Protein AF-A0A9D2DV26-F1 (afdb_monomer_lite)

Sequence (61 aa):
MATSSILTNVVIRDSKKAEVFADALEASSRDPKRKPSAPTIPILCDADAIRSFLVKKGQKQ

Radius of gyration: 21.51 Å; chains: 1; bounding box: 48×29×48 Å

pLDDT: mean 79.4, std 11.17, range [46.19, 94.0]

Foldseek 3Di:
DDPDDPDDDDDDPDPVVVVVVVVVVVVVVPPPDPDPPDPDDDDDPDPVVVVVVVVVVVPDD

Organism: NCBI:txid2838488

Secondary structure (DSSP, 8-state):
-----TT-------HHHHHHHHHHHHHHHTS-----SSPPPP---SHHHHHHHHHHHHT--

Structure (mmCIF, N/CA/C/O backbone):
data_AF-A0A9D2DV26-F1
#
_entry.id   AF-A0A9D2DV26-F1
#
loop_
_atom_site.group_PDB
_atom_site.id
_atom_site.type_symbol
_atom_site.label_atom_id
_atom_site.label_alt_id
_atom_site.label_comp_id
_atom_site.label_asym_id
_atom_site.label_entity_id
_atom_site.label_seq_id
_atom_site.pdbx_PDB_ins_code
_atom_site.Cartn_x
_atom_site.Cartn_y
_atom_site.Cartn_z
_atom_site.occupancy
_atom_site.B_iso_or_equiv
_atom_site.auth_seq_id
_atom_site.auth_comp_id
_atom_site.auth_asym_id
_atom_site.auth_atom_id
_atom_site.pdbx_PDB_model_num
ATOM 1 N N . MET A 1 1 ? 10.174 -18.072 12.072 1.00 52.12 1 MET A N 1
ATOM 2 C CA . MET A 1 1 ? 9.049 -18.132 11.115 1.00 52.12 1 MET A CA 1
ATOM 3 C C . MET A 1 1 ? 7.854 -17.455 11.761 1.00 52.12 1 MET A C 1
ATOM 5 O O . MET A 1 1 ? 7.338 -17.993 12.729 1.00 52.12 1 MET A O 1
ATOM 9 N N . ALA A 1 2 ? 7.477 -16.255 11.317 1.00 61.59 2 ALA A N 1
ATOM 10 C CA . ALA A 1 2 ? 6.276 -15.592 11.819 1.00 61.59 2 ALA A CA 1
ATOM 11 C C . ALA A 1 2 ? 5.058 -16.172 11.090 1.00 61.59 2 ALA A C 1
ATOM 13 O O . ALA A 1 2 ? 4.924 -16.011 9.882 1.00 61.59 2 ALA A O 1
ATOM 14 N N . THR A 1 3 ? 4.188 -16.869 11.813 1.00 61.19 3 THR A N 1
ATOM 15 C CA . THR A 1 3 ? 2.899 -17.372 11.315 1.00 61.19 3 THR A CA 1
ATOM 16 C C . THR A 1 3 ? 1.801 -16.333 11.535 1.00 61.19 3 THR A C 1
ATOM 18 O O . THR A 1 3 ? 0.719 -16.649 12.025 1.00 61.19 3 THR A O 1
ATOM 21 N N . SER A 1 4 ? 2.073 -15.060 11.251 1.00 64.19 4 SER A N 1
ATOM 22 C CA . SER A 1 4 ? 1.018 -14.050 11.246 1.00 64.19 4 SER A CA 1
ATOM 23 C C . SER A 1 4 ? 0.246 -14.192 9.939 1.00 64.19 4 SER A C 1
ATOM 25 O O . SER A 1 4 ? 0.790 -13.941 8.8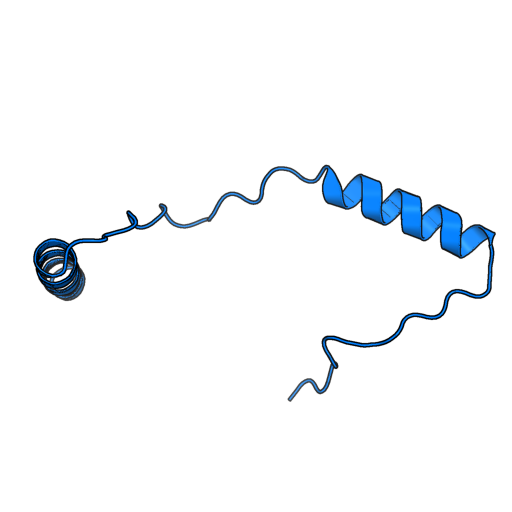64 1.00 64.19 4 SER A O 1
ATOM 27 N N . SER A 1 5 ? -1.006 -14.639 10.028 1.00 66.31 5 SER A N 1
ATOM 28 C CA . SER A 1 5 ? -1.902 -14.687 8.874 1.00 66.31 5 SER A CA 1
ATOM 29 C C . SER A 1 5 ? -2.178 -13.265 8.389 1.00 66.31 5 SER A C 1
ATOM 31 O O . SER A 1 5 ? -2.560 -12.403 9.173 1.00 66.31 5 SER A O 1
ATOM 33 N N . ILE A 1 6 ? -2.003 -13.024 7.090 1.00 68.75 6 ILE A N 1
ATOM 34 C CA . ILE A 1 6 ? -2.335 -11.743 6.447 1.00 68.75 6 ILE A CA 1
ATOM 35 C C . ILE A 1 6 ? -3.845 -11.448 6.511 1.00 68.75 6 ILE A C 1
ATOM 37 O O . ILE A 1 6 ? -4.250 -10.294 6.430 1.00 68.75 6 ILE A O 1
ATOM 41 N N . LEU A 1 7 ? -4.672 -12.484 6.694 1.00 63.28 7 LEU A N 1
ATOM 42 C CA . LEU A 1 7 ? -6.132 -12.399 6.750 1.00 63.28 7 LEU A CA 1
ATOM 43 C C . LEU A 1 7 ? -6.655 -12.714 8.158 1.00 63.28 7 LEU A C 1
ATOM 45 O O . LEU A 1 7 ? -7.524 -13.567 8.335 1.00 63.28 7 LEU A O 1
ATOM 49 N N . THR A 1 8 ? -6.102 -12.087 9.196 1.00 75.25 8 THR A N 1
ATOM 50 C CA . THR A 1 8 ? -6.713 -12.173 10.529 1.00 75.25 8 THR A CA 1
ATOM 51 C C . THR A 1 8 ? -7.982 -11.331 10.577 1.00 75.25 8 THR A C 1
ATOM 53 O O . THR A 1 8 ? -7.923 -10.111 10.436 1.00 75.25 8 THR A O 1
ATOM 56 N N . ASN A 1 9 ? -9.123 -11.973 10.826 1.00 79.31 9 ASN A N 1
ATOM 57 C CA . ASN A 1 9 ? -10.382 -11.282 11.085 1.00 79.31 9 ASN A CA 1
ATOM 58 C C . ASN A 1 9 ? -10.302 -10.529 12.419 1.00 79.31 9 ASN A C 1
ATOM 60 O O . ASN A 1 9 ? -10.215 -11.145 13.483 1.00 79.31 9 ASN A O 1
ATOM 64 N N . VAL A 1 10 ? -10.355 -9.199 12.366 1.00 78.44 10 VAL A N 1
ATOM 65 C CA . VAL A 1 10 ? -10.404 -8.342 13.555 1.00 78.44 10 VAL A CA 1
ATOM 66 C C . VAL A 1 10 ? -11.867 -8.049 13.877 1.00 78.44 10 VAL A C 1
ATOM 68 O O . VAL A 1 10 ? -12.532 -7.304 13.165 1.00 78.44 10 VAL A O 1
ATOM 71 N N . VAL A 1 11 ? -12.384 -8.654 14.948 1.00 86.31 11 VAL A N 1
ATOM 72 C CA . VAL A 1 11 ? -13.753 -8.408 15.423 1.00 86.31 11 VAL A CA 1
ATOM 73 C C . VAL A 1 11 ? -13.716 -7.350 16.521 1.00 86.31 11 VAL A C 1
ATOM 75 O O . VAL A 1 11 ? -13.270 -7.621 17.637 1.00 86.31 11 VAL A O 1
ATOM 78 N N . ILE A 1 12 ? -14.213 -6.151 16.222 1.00 87.75 12 ILE A N 1
ATOM 79 C CA . ILE A 1 12 ? -14.350 -5.066 17.199 1.00 87.75 12 ILE A CA 1
ATOM 80 C C . ILE A 1 12 ? -15.793 -5.065 17.713 1.00 87.75 12 ILE A C 1
ATOM 82 O O . ILE A 1 12 ? -16.723 -4.813 16.957 1.00 87.75 12 ILE A O 1
ATOM 86 N N . ARG A 1 13 ? -15.985 -5.390 18.998 1.00 91.69 13 ARG A N 1
ATOM 87 C CA . ARG A 1 13 ? -17.317 -5.454 19.638 1.00 91.69 13 ARG A CA 1
ATOM 88 C C . ARG A 1 13 ? -17.746 -4.152 20.318 1.00 91.69 13 ARG A C 1
ATOM 90 O O . ARG A 1 13 ? -18.916 -3.986 20.627 1.00 91.69 13 ARG A O 1
ATOM 97 N N . ASP A 1 14 ? -16.792 -3.274 20.603 1.00 93.56 14 ASP A N 1
ATOM 98 C CA . ASP A 1 14 ? -17.005 -2.015 21.318 1.00 93.56 14 ASP A CA 1
ATOM 99 C C . ASP A 1 14 ? -17.165 -0.880 20.301 1.00 93.56 14 ASP A C 1
ATOM 101 O O . ASP A 1 14 ? -16.266 -0.659 19.484 1.00 93.56 14 ASP A O 1
ATOM 105 N N . SER A 1 15 ? -18.297 -0.174 20.348 1.00 87.50 15 SER A N 1
ATOM 106 C CA . SER A 1 15 ? -18.617 0.900 19.402 1.00 87.50 15 SER A CA 1
ATOM 107 C C . SER A 1 15 ? -17.586 2.024 19.447 1.00 87.50 15 SER A C 1
ATOM 109 O O . SER A 1 15 ? -17.141 2.488 18.401 1.00 87.50 15 S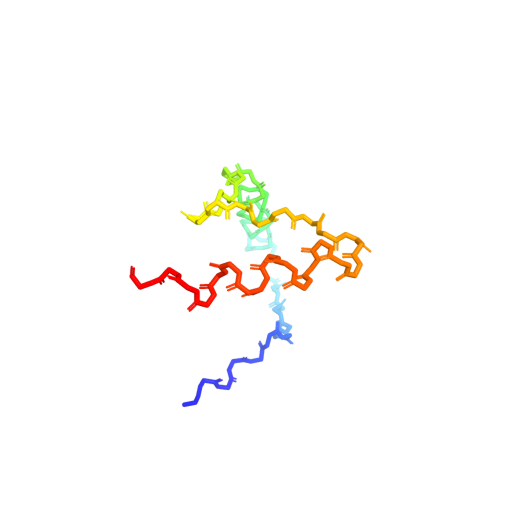ER A O 1
ATOM 111 N N . LYS A 1 16 ? -17.098 2.379 20.641 1.00 92.12 16 LYS A N 1
ATOM 112 C CA . LYS A 1 16 ? -16.098 3.441 20.802 1.00 92.12 16 LYS A CA 1
ATOM 113 C C . LYS A 1 16 ? -14.763 3.063 20.163 1.00 92.12 16 LYS A C 1
ATOM 115 O O . LYS A 1 16 ? -14.069 3.905 19.603 1.00 92.12 16 LYS A O 1
ATOM 120 N N . LYS A 1 17 ? -14.386 1.784 20.235 1.00 90.12 17 LYS A N 1
ATOM 121 C CA . LYS A 1 17 ? -13.158 1.290 19.592 1.00 90.12 17 LYS A CA 1
ATOM 122 C C . LYS A 1 17 ? -13.306 1.197 18.078 1.00 90.12 17 LYS A C 1
ATOM 124 O O . LYS A 1 17 ? -12.308 1.356 17.384 1.00 90.12 17 LYS A O 1
ATOM 129 N N . ALA A 1 18 ? -14.514 0.940 17.579 1.00 91.00 18 ALA A N 1
ATOM 130 C CA . ALA A 1 18 ? -14.784 0.905 16.147 1.00 91.00 18 ALA A CA 1
ATOM 131 C C . ALA A 1 18 ? -14.637 2.299 15.520 1.00 91.00 18 ALA A C 1
ATOM 133 O O . ALA A 1 18 ? -13.988 2.421 14.485 1.00 91.00 18 ALA A O 1
ATOM 134 N N . GLU A 1 19 ? -15.152 3.337 16.183 1.00 90.19 19 GLU A N 1
ATOM 135 C CA . GLU A 1 19 ? -14.998 4.735 15.752 1.00 90.19 19 GLU A CA 1
ATOM 136 C C . GLU A 1 19 ? -13.524 5.153 15.719 1.00 90.19 19 GLU A C 1
ATOM 138 O O . GLU A 1 19 ? -13.014 5.538 14.671 1.00 90.19 19 GLU A O 1
ATOM 143 N N . VAL A 1 20 ? -12.792 4.948 16.821 1.00 94.00 20 VAL A N 1
ATOM 144 C CA . VAL A 1 20 ? -11.356 5.280 16.895 1.00 94.00 20 VAL A CA 1
ATOM 145 C C . VAL A 1 20 ? -10.537 4.524 15.841 1.00 94.00 20 VAL A C 1
ATOM 147 O O . VAL A 1 20 ? -9.572 5.057 15.2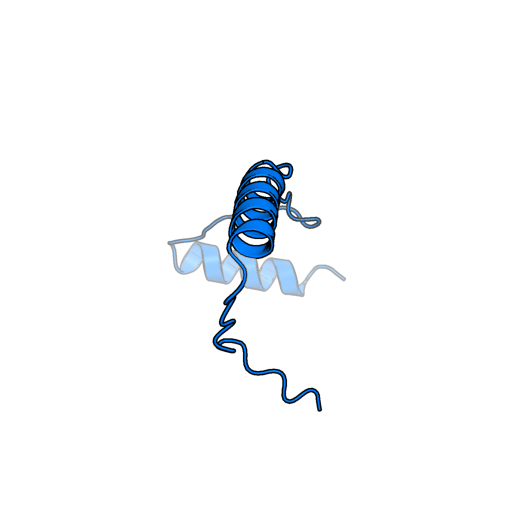94 1.00 94.00 20 VAL A O 1
ATOM 150 N N . PHE A 1 21 ? -10.902 3.275 15.545 1.00 90.12 21 PHE A N 1
ATOM 151 C CA . PHE A 1 21 ? -10.245 2.492 14.502 1.00 90.12 21 PHE A CA 1
ATOM 152 C C . PHE A 1 21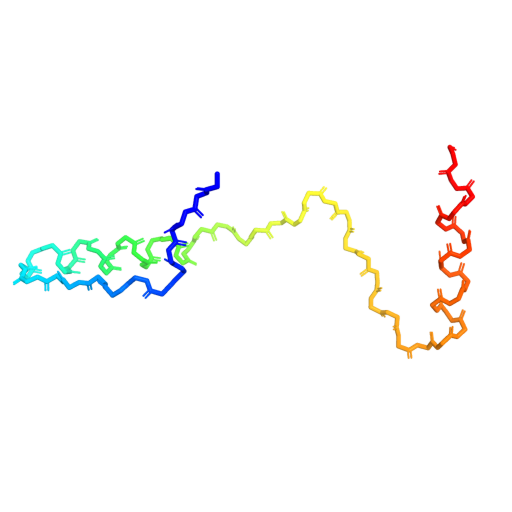 ? -10.526 3.044 13.098 1.00 90.12 21 PHE A C 1
ATOM 154 O O . PHE A 1 21 ? -9.603 3.129 12.289 1.00 90.12 21 PHE A O 1
ATOM 161 N N . ALA A 1 22 ? -11.768 3.440 12.814 1.00 90.00 22 ALA A N 1
ATOM 162 C CA . ALA A 1 22 ? -12.135 4.061 11.544 1.00 90.00 22 ALA A CA 1
ATOM 163 C C . ALA A 1 22 ? -11.394 5.391 11.334 1.00 90.00 22 ALA A C 1
ATOM 165 O O . ALA A 1 22 ? -10.800 5.594 10.274 1.00 90.00 22 ALA A O 1
ATOM 166 N N . ASP A 1 23 ? -11.329 6.232 12.367 1.00 91.44 23 ASP A N 1
ATOM 167 C CA . ASP A 1 23 ? -10.591 7.499 12.334 1.00 91.44 23 ASP A CA 1
ATOM 168 C C . ASP A 1 23 ? -9.093 7.274 12.077 1.00 91.44 23 ASP A C 1
ATOM 170 O O . ASP A 1 23 ? -8.471 7.971 11.272 1.00 91.44 23 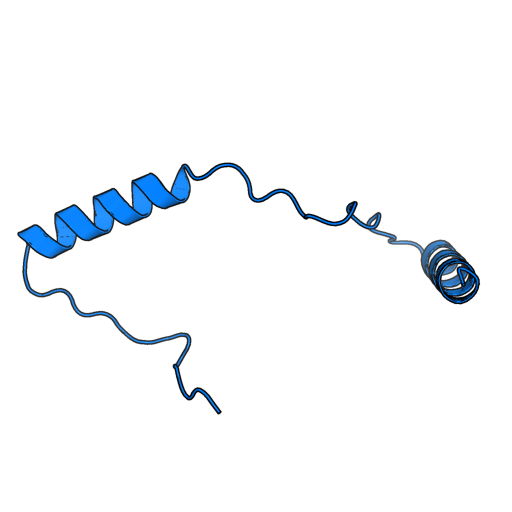ASP A O 1
ATOM 174 N N . ALA A 1 24 ? -8.502 6.265 12.724 1.00 89.69 24 ALA A N 1
ATOM 175 C CA . ALA A 1 24 ? -7.102 5.902 12.519 1.00 89.69 24 ALA A CA 1
ATOM 176 C C . ALA A 1 24 ? -6.831 5.393 11.092 1.00 89.69 24 ALA A C 1
ATOM 178 O O . ALA A 1 24 ? -5.789 5.713 10.514 1.00 89.69 24 ALA A O 1
ATOM 179 N N . LEU A 1 25 ? -7.759 4.628 10.506 1.00 88.69 25 LEU A N 1
ATOM 180 C CA . LEU A 1 25 ? -7.666 4.197 9.109 1.00 88.69 25 LEU A CA 1
ATOM 181 C C . LEU A 1 25 ? -7.748 5.379 8.145 1.00 88.69 25 LEU A C 1
ATOM 183 O O . LEU A 1 25 ? -6.962 5.452 7.200 1.00 88.69 25 LEU A O 1
ATOM 187 N N . GLU A 1 26 ? -8.666 6.315 8.384 1.00 88.38 26 GLU A N 1
ATOM 188 C CA . GLU A 1 26 ? -8.788 7.512 7.557 1.00 88.38 26 GLU A CA 1
ATOM 189 C C . GLU A 1 26 ? -7.531 8.387 7.659 1.00 88.38 26 GLU A C 1
ATOM 191 O O . GLU A 1 26 ? -7.014 8.854 6.640 1.00 88.38 26 GLU A O 1
ATOM 196 N N . ALA A 1 27 ? -6.986 8.552 8.866 1.00 88.50 27 ALA A N 1
ATOM 197 C CA . ALA A 1 27 ? -5.728 9.255 9.086 1.00 88.50 27 ALA A CA 1
ATOM 198 C C . ALA A 1 27 ? -4.563 8.576 8.349 1.00 88.50 27 ALA A C 1
ATOM 200 O O . ALA A 1 27 ? -3.812 9.260 7.655 1.00 88.50 27 ALA A O 1
ATOM 201 N N . SER A 1 28 ? -4.454 7.244 8.417 1.00 81.88 28 SER A N 1
ATOM 202 C CA . SER A 1 28 ? -3.399 6.516 7.703 1.00 81.88 28 SER A CA 1
ATOM 203 C C . SER A 1 28 ? -3.575 6.559 6.182 1.00 81.88 28 SER A C 1
ATOM 205 O O . SER A 1 28 ? -2.602 6.628 5.436 1.00 81.88 28 SER A O 1
ATOM 207 N N . SER A 1 29 ? -4.810 6.622 5.678 1.00 80.56 29 SER A N 1
ATOM 208 C CA . SER A 1 29 ? -5.043 6.835 4.244 1.00 80.56 29 SER A CA 1
ATOM 209 C C . SER A 1 29 ? -4.517 8.189 3.753 1.00 80.56 29 SER A C 1
ATOM 211 O O . SER A 1 29 ? -4.262 8.343 2.556 1.00 80.56 29 SER A O 1
ATOM 213 N N . ARG A 1 30 ? -4.393 9.175 4.646 1.00 80.50 30 ARG A N 1
ATOM 214 C CA . ARG A 1 30 ? -3.856 10.508 4.343 1.00 80.50 30 ARG A CA 1
ATOM 215 C C . ARG A 1 30 ? -2.336 10.576 4.497 1.00 80.50 30 ARG A C 1
ATOM 217 O O . ARG A 1 30 ? -1.762 11.623 4.189 1.00 80.50 30 ARG A O 1
ATOM 224 N 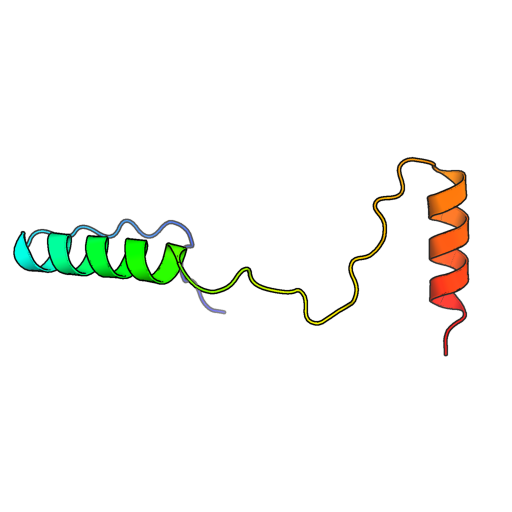N . ASP A 1 31 ? -1.687 9.491 4.929 1.00 73.31 31 ASP A N 1
ATOM 225 C CA . ASP A 1 31 ? -0.231 9.407 4.976 1.00 73.31 31 ASP A CA 1
ATOM 226 C C . ASP A 1 31 ? 0.360 9.767 3.600 1.00 73.31 31 ASP A C 1
ATOM 228 O O . ASP A 1 31 ? -0.202 9.417 2.551 1.00 73.31 31 ASP A O 1
ATOM 232 N N . PRO A 1 32 ? 1.489 10.498 3.563 1.00 71.06 32 PRO A N 1
ATOM 233 C CA . PRO A 1 32 ? 2.065 10.965 2.313 1.00 71.06 32 PRO A CA 1
ATOM 234 C C . PRO A 1 32 ? 2.310 9.786 1.372 1.00 71.06 32 PRO A C 1
ATOM 236 O O . PRO A 1 32 ? 2.837 8.753 1.793 1.00 71.06 32 PRO A O 1
ATOM 239 N N . LYS A 1 33 ? 1.958 9.959 0.084 1.00 72.12 33 LYS A N 1
ATOM 240 C CA . LYS A 1 33 ? 2.189 8.958 -0.971 1.00 72.12 33 LYS A CA 1
ATOM 241 C C . LYS A 1 33 ? 3.575 8.359 -0.787 1.00 72.12 33 LYS A C 1
ATOM 243 O O . LYS A 1 33 ? 4.575 9.064 -0.935 1.00 72.12 33 LYS A O 1
ATOM 248 N N . ARG A 1 34 ? 3.612 7.069 -0.448 1.00 69.38 34 ARG A N 1
ATOM 249 C CA . ARG A 1 34 ? 4.839 6.332 -0.159 1.00 69.38 34 ARG A CA 1
ATOM 250 C C . ARG A 1 34 ? 5.747 6.428 -1.382 1.00 69.38 34 ARG A C 1
ATOM 252 O O . ARG A 1 34 ? 5.503 5.780 -2.398 1.00 69.38 34 ARG A O 1
ATOM 259 N N . LYS A 1 35 ? 6.751 7.305 -1.319 1.00 73.12 35 LYS A N 1
ATOM 260 C CA . LYS A 1 35 ? 7.713 7.465 -2.408 1.00 73.12 35 LYS A CA 1
ATOM 261 C C . LYS A 1 35 ? 8.654 6.262 -2.367 1.00 73.12 35 LYS A C 1
ATOM 263 O O . LYS A 1 35 ? 9.147 5.934 -1.285 1.00 73.12 35 LYS A O 1
ATOM 268 N N . PRO A 1 36 ? 8.890 5.579 -3.496 1.00 74.25 36 PRO A N 1
ATOM 269 C CA . PRO A 1 36 ? 9.885 4.520 -3.525 1.00 74.25 36 PRO A CA 1
ATOM 270 C C . PRO A 1 36 ? 11.252 5.128 -3.182 1.00 74.25 36 PRO A C 1
ATOM 272 O O . PRO A 1 36 ? 11.586 6.213 -3.655 1.00 74.25 36 PRO A O 1
ATOM 275 N N . SER A 1 37 ? 12.033 4.456 -2.328 1.00 77.50 37 SER A N 1
ATOM 276 C CA . SER A 1 37 ? 13.392 4.920 -2.002 1.00 77.50 37 SER A CA 1
ATOM 277 C C . SER A 1 37 ? 14.338 4.787 -3.196 1.00 77.50 37 SER A C 1
ATOM 279 O O . SER A 1 37 ? 15.326 5.509 -3.291 1.00 77.50 37 SER A O 1
ATOM 281 N N . ALA A 1 38 ? 14.024 3.868 -4.110 1.00 76.38 38 ALA A N 1
ATOM 282 C CA . ALA A 1 38 ? 14.731 3.667 -5.358 1.00 76.38 38 ALA A CA 1
ATOM 283 C C . ALA A 1 38 ? 13.990 4.358 -6.514 1.00 76.38 38 ALA A C 1
ATOM 285 O O . ALA A 1 38 ? 12.756 4.399 -6.517 1.00 76.38 38 ALA A O 1
ATOM 286 N N . PRO A 1 39 ? 14.717 4.864 -7.523 1.00 76.94 39 PRO A N 1
ATOM 287 C CA . PRO A 1 39 ? 14.096 5.377 -8.734 1.00 76.94 39 PRO A CA 1
ATOM 288 C C . PRO A 1 39 ? 13.237 4.293 -9.392 1.00 76.94 39 PRO A C 1
ATOM 290 O O . PRO A 1 39 ? 13.657 3.142 -9.533 1.00 76.94 39 PRO A O 1
ATOM 293 N N . THR A 1 40 ? 12.024 4.674 -9.790 1.00 73.06 40 THR A N 1
ATOM 294 C CA . THR A 1 40 ? 11.087 3.792 -10.486 1.00 73.06 40 THR A CA 1
ATOM 295 C C . THR A 1 40 ? 11.724 3.283 -11.775 1.00 73.06 40 THR A C 1
ATOM 297 O O . THR A 1 40 ? 12.147 4.070 -12.623 1.00 73.06 40 THR A O 1
ATOM 300 N N . ILE A 1 41 ? 11.795 1.960 -11.923 1.00 76.25 41 ILE A N 1
ATOM 301 C CA . ILE A 1 41 ? 12.217 1.328 -13.174 1.00 76.25 41 ILE A CA 1
ATOM 302 C C . ILE A 1 41 ? 11.138 1.638 -14.224 1.00 76.25 41 ILE A C 1
ATOM 304 O O . ILE A 1 41 ? 9.954 1.480 -13.917 1.00 76.25 41 ILE A O 1
ATOM 308 N N . PRO A 1 42 ? 11.503 2.090 -15.437 1.00 79.38 42 PRO A N 1
ATOM 309 C CA . PRO A 1 42 ? 10.523 2.308 -16.493 1.00 79.38 42 PRO A CA 1
ATOM 310 C C . PRO A 1 42 ? 9.768 1.008 -16.789 1.00 79.38 42 PRO A C 1
ATOM 312 O O . PRO A 1 42 ? 10.366 -0.066 -16.847 1.00 79.38 42 PRO A O 1
ATOM 315 N N . ILE A 1 43 ? 8.452 1.106 -16.983 1.00 79.12 43 ILE A N 1
ATOM 316 C CA . ILE A 1 43 ? 7.655 -0.024 -17.464 1.00 79.12 43 ILE A CA 1
ATOM 317 C C . ILE A 1 43 ? 8.035 -0.229 -18.931 1.00 79.12 43 ILE A C 1
ATOM 319 O O . ILE A 1 43 ? 7.764 0.625 -19.773 1.00 79.12 43 ILE A O 1
ATOM 323 N N . LEU A 1 44 ? 8.718 -1.333 -19.220 1.00 85.69 44 LEU A N 1
ATOM 324 C CA . LEU A 1 44 ? 9.130 -1.702 -20.569 1.00 85.69 44 LEU A CA 1
ATOM 325 C C . LEU A 1 44 ? 8.115 -2.706 -21.120 1.00 85.69 44 LEU A C 1
ATOM 327 O O . LEU A 1 44 ? 7.961 -3.786 -20.557 1.00 85.69 44 LEU A O 1
ATOM 331 N N . CYS A 1 45 ? 7.423 -2.346 -22.201 1.00 82.81 45 CYS A N 1
ATOM 332 C CA . CYS A 1 45 ? 6.461 -3.231 -22.872 1.00 82.81 45 CYS A CA 1
ATOM 333 C C . CYS A 1 45 ? 7.067 -3.973 -24.074 1.00 82.81 45 CYS A C 1
ATOM 335 O O . CYS A 1 45 ? 6.496 -4.955 -24.535 1.00 82.81 45 CYS A O 1
ATOM 337 N N . ASP A 1 46 ? 8.211 -3.507 -24.580 1.00 90.69 46 ASP A N 1
ATOM 338 C CA . ASP A 1 46 ? 8.898 -4.092 -25.730 1.00 90.69 46 ASP A CA 1
ATOM 339 C C . ASP A 1 46 ? 9.973 -5.094 -25.281 1.00 90.69 46 ASP A C 1
ATOM 341 O O . ASP A 1 46 ? 10.790 -4.814 -24.398 1.00 90.69 46 ASP A O 1
ATOM 345 N N . ALA A 1 47 ? 9.986 -6.268 -25.910 1.00 88.25 47 ALA A N 1
ATOM 346 C CA . ALA A 1 47 ? 10.904 -7.353 -25.600 1.00 88.25 47 ALA A CA 1
ATOM 347 C C . ALA A 1 47 ? 12.373 -6.967 -25.847 1.00 88.25 47 ALA A C 1
ATOM 349 O O . ALA A 1 47 ? 13.244 -7.361 -25.065 1.00 88.25 47 ALA A O 1
ATOM 350 N N . ASP A 1 48 ? 12.665 -6.171 -26.880 1.00 89.19 48 ASP A N 1
ATOM 351 C CA . ASP A 1 48 ? 14.032 -5.711 -27.168 1.00 89.19 48 ASP A CA 1
ATOM 352 C C . ASP A 1 48 ? 14.522 -4.671 -26.155 1.00 89.19 48 ASP A C 1
ATOM 354 O O . ASP A 1 48 ? 15.665 -4.723 -25.676 1.00 89.19 48 ASP A O 1
ATOM 358 N N . ALA A 1 49 ? 13.628 -3.778 -25.734 1.00 86.12 49 ALA A N 1
ATOM 359 C CA . ALA A 1 49 ? 13.900 -2.827 -24.664 1.00 86.12 49 ALA A CA 1
ATOM 360 C C . ALA A 1 49 ? 14.168 -3.538 -23.323 1.00 86.12 49 ALA A C 1
ATOM 362 O O . ALA A 1 49 ? 15.091 -3.164 -22.598 1.00 86.12 49 ALA A O 1
ATOM 363 N N . ILE A 1 50 ? 13.426 -4.608 -23.008 1.00 88.19 50 ILE A N 1
ATOM 364 C CA . ILE A 1 50 ? 13.654 -5.421 -21.799 1.00 88.19 50 ILE A CA 1
ATOM 365 C C . ILE A 1 50 ? 15.024 -6.106 -21.856 1.00 88.19 50 ILE A C 1
ATOM 367 O O . ILE A 1 50 ? 15.798 -6.019 -20.898 1.00 88.19 50 ILE A O 1
ATOM 371 N N . ARG A 1 51 ? 15.347 -6.766 -22.977 1.00 88.88 51 ARG A N 1
ATOM 372 C CA . ARG A 1 51 ? 16.627 -7.472 -23.156 1.00 88.88 51 ARG A CA 1
ATOM 373 C C . ARG A 1 51 ? 17.819 -6.532 -22.977 1.00 88.88 51 ARG A C 1
ATOM 375 O O . ARG A 1 51 ? 18.721 -6.826 -22.192 1.00 88.88 51 ARG A O 1
ATOM 382 N N . SER A 1 52 ? 17.802 -5.381 -23.644 1.00 87.12 52 SER A N 1
ATOM 383 C CA . SER A 1 52 ? 18.877 -4.383 -23.548 1.00 87.12 52 SER A CA 1
ATOM 384 C C . SER A 1 52 ? 19.007 -3.780 -22.142 1.00 87.12 52 SER A C 1
ATOM 386 O O . SER A 1 52 ? 20.124 -3.600 -21.644 1.00 87.12 52 SER A O 1
ATOM 388 N N . PHE A 1 53 ? 17.887 -3.531 -21.456 1.00 86.00 53 PHE A N 1
ATOM 389 C CA . PHE A 1 53 ? 17.884 -3.050 -20.075 1.00 86.00 53 PHE A CA 1
ATOM 390 C C . PHE A 1 53 ? 18.521 -4.055 -19.101 1.00 86.00 53 PHE A C 1
ATOM 392 O O . PHE A 1 53 ? 19.335 -3.666 -18.259 1.00 86.00 53 PHE A O 1
ATOM 399 N N . LEU A 1 54 ? 18.197 -5.346 -19.229 1.00 84.94 54 LEU A N 1
ATOM 400 C CA . LEU A 1 54 ? 18.750 -6.405 -18.376 1.00 84.94 54 LEU A CA 1
ATOM 401 C C . LEU A 1 54 ? 20.259 -6.585 -18.578 1.00 84.94 54 LEU A C 1
ATOM 403 O O . LEU A 1 54 ? 20.992 -6.694 -17.594 1.00 84.94 54 LEU A O 1
ATOM 407 N N . VAL A 1 55 ? 20.736 -6.533 -19.825 1.00 87.06 55 VAL A N 1
ATOM 408 C CA . VAL A 1 55 ? 22.175 -6.593 -20.138 1.00 87.06 55 VAL A CA 1
ATOM 409 C C . VAL A 1 55 ? 22.919 -5.414 -19.505 1.00 87.06 55 VAL A C 1
ATOM 411 O O . VAL A 1 55 ? 23.927 -5.607 -18.827 1.00 87.06 55 VAL A O 1
ATOM 414 N N . LYS A 1 56 ? 22.387 -4.193 -19.639 1.00 79.62 56 LYS A N 1
ATOM 415 C CA . LYS A 1 56 ? 22.993 -2.982 -19.062 1.00 79.62 56 LYS A CA 1
ATOM 416 C C . LYS A 1 56 ? 23.020 -3.000 -17.529 1.00 79.62 56 LYS A C 1
ATOM 418 O O . LYS A 1 56 ? 23.933 -2.440 -16.926 1.00 79.62 56 LYS A O 1
ATOM 423 N N . LYS A 1 57 ? 22.037 -3.642 -16.886 1.00 75.19 57 LYS A N 1
ATOM 424 C CA . LYS A 1 57 ? 21.992 -3.802 -15.424 1.00 75.19 57 LYS A CA 1
ATOM 425 C C . LYS A 1 57 ? 23.072 -4.762 -14.910 1.00 75.19 57 LYS A C 1
ATOM 427 O O . LYS A 1 57 ? 23.618 -4.507 -13.844 1.00 75.19 57 LYS A O 1
ATOM 432 N N . GLY A 1 58 ? 23.406 -5.811 -15.663 1.00 67.12 58 GLY A N 1
ATOM 433 C CA . GLY A 1 58 ? 24.464 -6.767 -15.307 1.00 67.12 58 GLY A CA 1
ATOM 434 C C . GLY A 1 58 ? 25.896 -6.234 -15.454 1.00 67.12 58 GLY A C 1
ATOM 435 O O . GLY A 1 58 ? 26.820 -6.848 -14.937 1.00 67.12 58 GLY A O 1
ATOM 436 N N . GLN A 1 59 ? 26.083 -5.098 -16.136 1.00 58.53 59 GLN A N 1
ATOM 437 C CA . GLN A 1 59 ? 27.397 -4.486 -16.383 1.00 58.53 59 GLN A CA 1
ATOM 438 C C . GLN A 1 59 ? 27.760 -3.351 -15.415 1.00 58.53 59 GLN A C 1
ATOM 440 O O . GLN A 1 59 ? 28.893 -2.880 -15.433 1.00 58.53 59 GLN A O 1
ATOM 445 N N . LYS A 1 60 ? 26.826 -2.891 -14.572 1.00 55.78 60 LYS A N 1
ATOM 446 C CA . LYS A 1 60 ? 27.145 -1.941 -13.498 1.00 55.78 60 LYS A CA 1
ATOM 447 C C . LYS A 1 60 ? 27.689 -2.707 -12.288 1.00 55.78 60 LYS A C 1
ATOM 449 O O . LYS A 1 60 ? 26.909 -3.096 -11.419 1.00 55.78 60 LYS A O 1
ATOM 454 N N . GLN A 1 61 ? 29.003 -2.938 -12.286 1.00 46.19 61 GLN A N 1
ATOM 455 C CA . GLN A 1 61 ? 29.803 -3.068 -11.061 1.00 46.19 61 GLN A CA 1
ATOM 456 C C . GLN A 1 61 ? 30.178 -1.678 -10.551 1.00 46.19 61 GLN A C 1
ATOM 458 O O . GLN A 1 61 ? 30.443 -0.798 -11.404 1.00 46.19 61 GLN A O 1
#